Protein AF-T0Y8N9-F1 (afdb_monomer)

Foldseek 3Di:
DAAAFRWPDAADDPVLVVQLVVLVVQLVVLVVVLVVQVVCCVVPVPVHDPVVSVVSVVSNVVSVVSNVVSVVVNVVRTDTDNHDFDFPDAPDDPPDDPDDPPDPDDGTDTDHPPDDDDDDDDPPVCPVVDDPPPDDDDDDD

Solvent-accessible surface area (backbone atoms only — not comparable to full-atom values): 8700 Å² total; per-residue (Å²): 126,43,46,64,67,37,79,76,48,73,58,90,52,71,67,59,55,52,50,36,56,52,31,47,53,50,28,51,53,32,47,53,51,32,51,50,44,53,49,41,40,70,78,39,57,91,80,43,57,70,65,58,42,50,53,34,45,51,54,25,52,51,29,47,52,52,33,51,50,38,52,53,55,56,50,70,33,48,40,54,36,93,50,53,27,41,77,79,44,72,70,66,60,93,90,62,88,78,76,63,90,90,56,90,70,70,59,66,40,74,46,63,79,91,66,87,83,87,85,80,90,73,59,78,94,55,45,90,79,59,58,96,82,65,87,81,87,85,84,89,131

Organism: NCBI:txid410659

Sequence (141 aa):
MSGKTTILAQIDIPELRTHFMRALANYQYRLTLLNRFRETLKESPDLISKEEVDQAQNLYLSALANLREDVTQLQFSVIRAPFSGIITRRYLDPGALVGQKGTNAPLFRLEDISKVRVRIDIPQASVDDVTIGTPARIIIK

Radius of gyration: 28.03 Å; Cα contacts (8 Å, |Δi|>4): 119; chains: 1; bounding box: 55×39×86 Å

pLDDT: mean 89.19, std 9.49, range [52.0, 98.44]

Mean predicted aligned error: 8.71 Å

Secondary structure (DSSP, 8-state):
-BPTT-EEEE---HHHHHHHHHHHHHHHHHHHHHHHHHHHHHH-TTSS-HHHHHHHHHHHHHHHHHHHHHHHHHHHTEEE-SSSBEEEEE---TT-----TT-----EEEE--SS-----PPPGGGSTT--TT--------

Nearest PDB structures (foldseek):
  4dk1-assembly1_B  TM=8.869E-01  e=1.645E-04  Aggregatibacter actinomycetemcomitans
  4l8j-assembly1_A-2  TM=7.610E-01  e=6.649E-05  Bacteroides eggerthii DSM 20697
  4dk1-assembly2_D  TM=8.878E-01  e=2.131E-04  Aggregatibacter actinomycetemcomitans
  5xu0-assembly1_B-2  TM=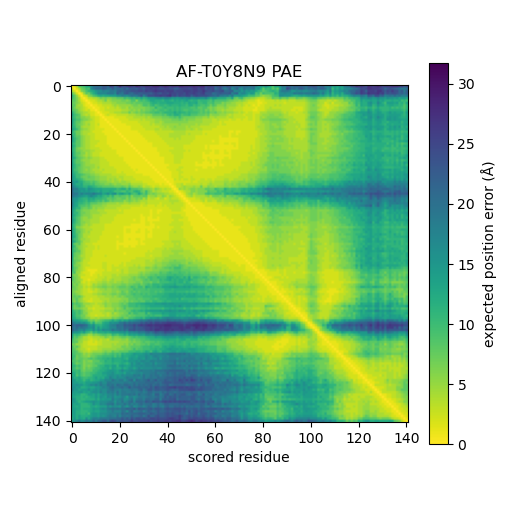6.987E-01  e=2.189E-03  Streptococcus pneumoniae
  7aal-assembly1_B  TM=7.702E-01  e=3.278E+00  Homo sapiens

Structure (mmCIF, N/CA/C/O backbone):
data_AF-T0Y8N9-F1
#
_entry.id   AF-T0Y8N9-F1
#
loop_
_atom_site.group_PDB
_atom_site.id
_atom_site.type_symbol
_atom_site.label_atom_id
_atom_site.label_alt_id
_atom_site.label_comp_id
_atom_site.label_asym_id
_atom_site.label_entity_id
_atom_site.label_seq_id
_atom_site.pdbx_PDB_ins_code
_atom_site.Cartn_x
_atom_site.Cartn_y
_atom_site.Cartn_z
_atom_site.occupancy
_atom_site.B_iso_or_equiv
_atom_site.auth_seq_id
_atom_site.auth_comp_id
_atom_site.auth_asym_id
_atom_site.auth_atom_id
_atom_site.pdbx_PDB_model_num
ATOM 1 N N . MET A 1 1 ? 21.334 -8.967 -9.853 1.00 52.00 1 MET A N 1
ATOM 2 C CA . MET A 1 1 ? 20.030 -9.440 -10.367 1.00 52.00 1 MET A CA 1
ATOM 3 C C . MET A 1 1 ? 18.963 -9.004 -9.384 1.00 52.00 1 MET A C 1
ATOM 5 O O . MET A 1 1 ? 19.114 -9.296 -8.206 1.00 52.00 1 MET A O 1
ATOM 9 N N . SER A 1 2 ? 17.957 -8.253 -9.829 1.00 59.56 2 SER A N 1
ATOM 10 C CA . SER A 1 2 ? 16.823 -7.879 -8.979 1.00 59.56 2 SER A CA 1
ATOM 11 C C . SER A 1 2 ? 15.751 -8.952 -9.141 1.00 59.56 2 SER A C 1
ATOM 13 O O . SER A 1 2 ? 15.336 -9.223 -10.268 1.00 59.56 2 SER A O 1
ATOM 15 N N . GLY A 1 3 ? 15.372 -9.629 -8.059 1.00 58.84 3 GLY A N 1
ATOM 16 C CA . GLY A 1 3 ? 14.318 -10.640 -8.088 1.00 58.84 3 GLY A CA 1
ATOM 17 C C . GLY A 1 3 ? 12.936 -9.990 -8.028 1.00 58.84 3 GLY A C 1
ATOM 18 O O . GLY A 1 3 ? 12.783 -8.864 -7.552 1.00 58.84 3 GLY A O 1
ATOM 19 N N . LYS A 1 4 ? 11.902 -10.698 -8.490 1.00 56.31 4 LYS A N 1
ATOM 20 C CA . LYS A 1 4 ? 10.501 -10.305 -8.282 1.00 56.31 4 LYS A CA 1
ATOM 21 C C . LYS A 1 4 ? 10.301 -9.968 -6.791 1.00 56.31 4 LYS A C 1
ATOM 23 O O . LYS A 1 4 ? 10.615 -10.799 -5.941 1.00 56.31 4 LYS A O 1
ATOM 28 N N . THR A 1 5 ? 9.833 -8.750 -6.488 1.00 68.38 5 THR A N 1
ATOM 29 C CA . THR A 1 5 ? 9.602 -8.212 -5.120 1.00 68.38 5 THR A CA 1
ATOM 30 C C . THR A 1 5 ? 10.809 -7.558 -4.411 1.00 68.38 5 THR A C 1
ATOM 32 O O . THR A 1 5 ? 10.641 -7.027 -3.306 1.00 68.38 5 THR A O 1
ATOM 35 N N . THR A 1 6 ? 12.002 -7.495 -5.018 1.00 85.25 6 THR A N 1
ATOM 36 C CA . THR A 1 6 ? 13.149 -6.769 -4.432 1.00 85.25 6 THR A CA 1
ATOM 37 C C . THR A 1 6 ? 12.851 -5.267 -4.299 1.00 85.25 6 THR A C 1
ATOM 39 O O . THR A 1 6 ? 12.297 -4.647 -5.210 1.00 85.25 6 THR A O 1
ATOM 42 N N . ILE A 1 7 ? 13.208 -4.683 -3.149 1.00 87.50 7 ILE A N 1
ATOM 43 C CA . ILE A 1 7 ? 13.088 -3.241 -2.890 1.00 87.50 7 ILE A CA 1
ATOM 44 C C . ILE A 1 7 ? 14.168 -2.512 -3.695 1.00 87.50 7 ILE A C 1
ATOM 46 O O . ILE A 1 7 ? 15.349 -2.830 -3.579 1.00 87.50 7 ILE A O 1
ATOM 50 N N . LEU A 1 8 ? 13.748 -1.554 -4.517 1.00 88.62 8 LEU A N 1
ATOM 51 C CA . LEU A 1 8 ? 14.618 -0.729 -5.358 1.00 88.62 8 LEU A CA 1
ATOM 52 C C . LEU A 1 8 ? 14.944 0.608 -4.693 1.00 88.62 8 LEU A C 1
ATOM 54 O O . LEU A 1 8 ? 16.071 1.087 -4.788 1.00 88.62 8 LEU A O 1
ATOM 58 N N . ALA A 1 9 ? 13.954 1.206 -4.033 1.00 89.25 9 ALA A N 1
ATOM 59 C CA . ALA A 1 9 ? 14.099 2.455 -3.302 1.00 89.25 9 ALA A CA 1
ATOM 60 C C . ALA A 1 9 ? 13.040 2.567 -2.207 1.00 89.25 9 ALA A C 1
ATOM 62 O O . ALA A 1 9 ? 11.977 1.948 -2.280 1.00 89.25 9 ALA A O 1
ATOM 63 N N . GLN A 1 10 ? 13.332 3.410 -1.225 1.00 90.56 10 GLN A N 1
ATOM 64 C CA . GLN A 1 10 ? 12.387 3.851 -0.214 1.00 90.56 10 GLN A CA 1
ATOM 65 C C . GLN A 1 10 ? 12.389 5.378 -0.207 1.00 90.56 10 GLN A C 1
ATOM 67 O O . GLN A 1 10 ? 13.447 5.996 -0.116 1.00 90.56 10 GLN A O 1
ATOM 72 N N . ILE A 1 11 ? 11.207 5.966 -0.340 1.00 88.94 11 ILE A N 1
ATOM 73 C CA . ILE A 1 11 ? 10.989 7.406 -0.273 1.00 88.94 11 ILE A CA 1
ATOM 74 C C . ILE A 1 11 ? 10.661 7.729 1.181 1.00 88.94 11 ILE A C 1
ATOM 76 O O . ILE A 1 11 ? 9.731 7.157 1.747 1.00 88.94 11 ILE A O 1
ATOM 80 N N . ASP A 1 12 ? 11.428 8.617 1.805 1.00 89.00 12 ASP A N 1
ATOM 81 C CA . ASP A 1 12 ? 11.065 9.105 3.132 1.00 89.00 12 ASP A CA 1
ATOM 82 C C . ASP A 1 12 ? 10.037 10.229 2.987 1.00 89.00 12 ASP A C 1
ATOM 84 O O . ASP A 1 12 ? 10.284 11.227 2.312 1.00 89.00 12 ASP A O 1
ATOM 88 N N . ILE A 1 13 ? 8.863 10.026 3.585 1.00 89.62 13 ILE A N 1
ATOM 89 C CA . ILE A 1 13 ? 7.743 10.972 3.574 1.00 89.62 13 ILE A CA 1
ATOM 90 C C . ILE A 1 13 ? 7.358 11.212 5.043 1.00 89.62 13 ILE A C 1
ATOM 92 O O . ILE A 1 13 ? 6.546 10.459 5.600 1.00 89.62 13 ILE A O 1
ATOM 96 N N . PRO A 1 14 ? 7.980 12.198 5.718 1.00 89.50 14 PRO A N 1
ATOM 97 C CA . PRO A 1 14 ? 7.793 12.437 7.151 1.00 89.50 14 PRO A CA 1
ATOM 98 C C . PRO A 1 14 ? 6.334 12.688 7.545 1.00 89.50 14 PRO A C 1
ATOM 100 O O . PRO A 1 14 ? 5.877 12.245 8.605 1.00 89.50 14 PRO A O 1
ATOM 103 N N . GLU A 1 15 ? 5.580 13.357 6.676 1.00 89.38 15 GLU A N 1
ATOM 104 C CA . GLU A 1 15 ? 4.161 13.638 6.869 1.00 89.38 15 GLU A CA 1
ATOM 105 C C . GLU A 1 15 ? 3.391 12.324 6.978 1.00 89.38 15 GLU A C 1
ATOM 107 O O . GLU A 1 15 ? 2.661 12.102 7.942 1.00 89.38 15 GLU A O 1
ATOM 112 N N . LEU A 1 16 ? 3.627 11.399 6.050 1.00 91.06 16 LEU A N 1
ATOM 113 C CA . LEU A 1 16 ? 2.918 10.128 5.987 1.00 91.06 16 LEU A CA 1
ATOM 114 C C . LEU A 1 16 ? 3.204 9.235 7.202 1.00 91.06 16 LEU A C 1
ATOM 116 O O . LEU A 1 16 ? 2.298 8.603 7.746 1.00 91.06 16 LEU A O 1
ATOM 120 N N . ARG A 1 17 ? 4.447 9.254 7.700 1.00 91.31 17 ARG A N 1
ATOM 121 C CA . ARG A 1 17 ? 4.804 8.614 8.976 1.00 91.31 17 ARG A CA 1
ATOM 122 C C . ARG A 1 17 ? 4.015 9.215 10.141 1.00 91.31 17 ARG A C 1
ATOM 124 O O . ARG A 1 17 ? 3.531 8.484 11.001 1.00 91.31 17 ARG A O 1
ATOM 131 N N . THR A 1 18 ? 3.875 10.538 10.167 1.00 94.31 18 THR A N 1
ATOM 132 C CA . THR A 1 18 ? 3.126 11.252 11.211 1.00 94.31 18 THR A CA 1
ATOM 133 C C . THR A 1 18 ? 1.634 10.913 11.166 1.00 94.31 18 THR A C 1
ATOM 135 O O . THR A 1 18 ? 1.025 10.686 12.213 1.00 94.31 18 THR A O 1
ATOM 138 N N . HIS A 1 19 ? 1.052 10.829 9.967 1.00 93.62 19 HIS A N 1
ATOM 139 C CA . HIS A 1 19 ? -0.329 10.388 9.760 1.00 93.62 19 HIS A CA 1
ATOM 140 C C . HIS A 1 19 ? -0.549 8.968 10.293 1.00 93.62 19 HIS A C 1
ATOM 142 O O . HIS A 1 19 ? -1.385 8.783 11.180 1.00 93.62 19 HIS A O 1
ATOM 148 N N . PHE A 1 20 ? 0.307 8.022 9.895 1.00 95.75 20 PHE A N 1
ATOM 149 C CA . PHE A 1 20 ? 0.263 6.645 10.384 1.00 95.75 20 PHE A CA 1
ATOM 150 C C . PHE A 1 20 ? 0.333 6.550 11.914 1.00 95.75 20 PHE A C 1
ATOM 152 O O . PHE A 1 20 ? -0.476 5.854 12.526 1.00 95.75 20 PHE A O 1
ATOM 159 N N . MET A 1 21 ? 1.262 7.268 12.557 1.00 95.81 21 MET A N 1
ATOM 160 C CA . MET A 1 21 ? 1.387 7.246 14.021 1.00 95.81 21 MET A CA 1
ATOM 161 C C . MET A 1 21 ? 0.121 7.765 14.716 1.00 95.81 21 MET A C 1
ATOM 163 O O . MET A 1 21 ? -0.307 7.205 15.727 1.00 95.81 21 MET A O 1
ATOM 167 N N . ARG A 1 22 ? -0.519 8.800 14.157 1.00 96.56 22 ARG A N 1
ATOM 168 C CA . ARG A 1 22 ? -1.790 9.335 14.665 1.00 96.56 22 ARG A CA 1
ATOM 169 C C . ARG A 1 22 ? -2.933 8.331 14.492 1.00 96.56 22 ARG A C 1
ATOM 171 O O . ARG A 1 22 ? -3.698 8.115 15.433 1.00 96.56 22 ARG A O 1
ATOM 178 N N . ALA A 1 23 ? -3.048 7.711 13.318 1.00 97.31 23 ALA A N 1
ATOM 179 C CA . ALA A 1 23 ? -4.071 6.705 13.046 1.00 97.31 23 ALA A CA 1
ATOM 180 C C . ALA A 1 23 ? -3.900 5.464 13.932 1.00 97.31 23 ALA A C 1
ATOM 182 O O . ALA A 1 23 ? -4.888 4.953 14.463 1.00 97.31 23 ALA A O 1
ATOM 183 N N . LEU A 1 24 ? -2.658 5.029 14.165 1.00 97.81 24 LEU A N 1
ATOM 184 C CA . LEU A 1 24 ? -2.335 3.908 15.045 1.00 97.81 24 LEU A CA 1
ATOM 185 C C . LEU A 1 24 ? -2.774 4.178 16.488 1.00 97.81 24 LEU A C 1
ATOM 187 O O . LEU A 1 24 ? -3.439 3.335 17.089 1.00 97.81 24 LEU A O 1
ATOM 191 N N . ALA A 1 25 ? -2.457 5.358 17.025 1.00 98.19 25 ALA A N 1
ATOM 192 C CA . ALA A 1 25 ? -2.870 5.745 18.372 1.00 98.19 25 ALA A CA 1
ATOM 193 C C . ALA A 1 25 ? -4.403 5.786 18.510 1.00 98.19 25 ALA A C 1
ATOM 195 O O . ALA A 1 25 ? -4.959 5.264 19.478 1.00 98.19 25 ALA A O 1
ATOM 196 N N . ASN A 1 26 ? -5.106 6.343 17.515 1.00 98.00 26 ASN A N 1
ATOM 197 C CA . ASN A 1 26 ? -6.570 6.360 17.504 1.00 98.00 26 ASN A CA 1
ATOM 198 C C . ASN A 1 26 ? -7.158 4.939 17.430 1.00 98.00 26 ASN A C 1
ATOM 200 O O . ASN A 1 26 ? -8.059 4.609 18.197 1.00 98.00 26 ASN A O 1
ATOM 204 N N . TYR A 1 27 ? -6.625 4.074 16.564 1.00 98.38 27 TYR A N 1
ATOM 205 C CA . TYR A 1 27 ? -7.027 2.667 16.477 1.00 98.38 27 TYR A CA 1
ATOM 206 C C . TYR A 1 27 ? -6.872 1.942 17.820 1.00 98.38 27 TYR A C 1
ATOM 208 O O . TYR A 1 27 ? -7.813 1.292 18.278 1.00 98.38 27 TYR A O 1
ATOM 216 N N . GLN A 1 28 ? -5.717 2.092 18.474 1.00 98.06 28 GLN A N 1
ATOM 217 C CA . GLN A 1 28 ? -5.447 1.481 19.777 1.00 98.06 28 GLN A CA 1
ATOM 218 C C . GLN A 1 28 ? -6.428 1.968 20.844 1.00 98.06 28 GLN A C 1
ATOM 220 O O . GLN A 1 28 ? -6.983 1.157 21.583 1.00 98.06 28 GLN A O 1
ATOM 225 N N . TYR A 1 29 ? -6.699 3.274 20.888 1.00 98.06 29 TYR A N 1
ATOM 226 C CA . TYR A 1 29 ? -7.681 3.841 21.807 1.00 98.06 29 TYR A CA 1
ATOM 227 C C . TYR A 1 29 ? -9.081 3.242 21.598 1.00 98.06 29 TYR A C 1
ATOM 229 O O . TYR A 1 29 ? -9.709 2.789 22.558 1.00 98.06 29 TYR A O 1
ATOM 237 N N . ARG A 1 30 ? -9.561 3.174 20.346 1.00 98.19 30 ARG A N 1
ATOM 238 C CA . ARG A 1 30 ? -10.884 2.605 20.029 1.00 98.19 30 ARG A CA 1
ATOM 239 C C . ARG A 1 30 ? -10.967 1.111 20.325 1.00 98.19 30 ARG A C 1
ATOM 241 O O . ARG A 1 30 ? -12.000 0.658 20.807 1.00 98.19 30 ARG A O 1
ATOM 248 N N . LEU A 1 31 ? -9.892 0.362 20.080 1.00 98.12 31 LEU A N 1
ATOM 249 C CA . LEU A 1 31 ? -9.816 -1.063 20.401 1.00 98.12 31 LEU A CA 1
ATOM 250 C C . LEU A 1 31 ? -9.928 -1.304 21.910 1.00 98.12 31 LEU A C 1
ATOM 252 O O . LEU A 1 31 ? -10.735 -2.126 22.338 1.00 98.12 31 LEU A O 1
ATOM 256 N N . THR A 1 32 ? -9.161 -0.570 22.717 1.00 98.06 32 THR A N 1
ATOM 257 C CA . THR A 1 32 ? -9.212 -0.691 24.181 1.00 98.06 32 THR A CA 1
ATOM 258 C C . THR A 1 32 ? -10.592 -0.327 24.722 1.00 98.06 32 THR A C 1
ATOM 260 O O . THR A 1 32 ? -11.120 -1.038 25.575 1.00 98.06 32 THR A O 1
ATOM 263 N N . LEU A 1 33 ? -11.209 0.741 24.203 1.00 97.00 33 LEU A N 1
ATOM 264 C CA . LEU A 1 33 ? -12.553 1.152 24.611 1.00 97.00 33 LEU A CA 1
ATOM 265 C C . LEU A 1 33 ? -13.608 0.087 24.277 1.00 97.00 33 LEU A C 1
ATOM 267 O O . LEU A 1 33 ? -14.411 -0.269 25.134 1.00 97.00 33 LEU A O 1
ATOM 271 N N . LEU A 1 34 ? -13.570 -0.458 23.058 1.00 97.69 34 LEU A N 1
ATOM 272 C CA . LEU A 1 34 ? -14.454 -1.541 22.631 1.00 97.69 34 LEU A CA 1
ATOM 273 C C . LEU A 1 34 ? -14.292 -2.789 23.510 1.00 97.69 34 LEU A C 1
ATOM 275 O O . LEU A 1 34 ? -15.288 -3.390 23.908 1.00 97.69 34 LEU A O 1
ATOM 279 N N . ASN A 1 35 ? -13.052 -3.181 23.812 1.00 96.94 35 ASN A N 1
ATOM 280 C CA . ASN A 1 35 ? -12.781 -4.331 24.673 1.00 96.94 35 ASN A CA 1
ATOM 281 C C . ASN A 1 35 ? -13.360 -4.112 26.071 1.00 96.94 35 ASN A C 1
ATOM 283 O O . ASN A 1 35 ? -14.106 -4.963 26.548 1.00 96.94 35 ASN A O 1
ATOM 287 N N . ARG A 1 36 ? -13.129 -2.931 26.656 1.00 96.06 36 ARG A N 1
ATOM 288 C CA . ARG A 1 36 ? -13.694 -2.559 27.956 1.00 96.06 36 ARG A CA 1
ATOM 289 C C . ARG A 1 36 ? -15.222 -2.632 27.954 1.00 96.06 36 ARG A C 1
ATOM 291 O O . ARG A 1 36 ? -15.800 -3.218 28.857 1.00 96.06 36 ARG A O 1
ATOM 298 N N . PHE A 1 37 ? -15.883 -2.084 26.936 1.00 95.75 37 PHE A N 1
ATOM 299 C CA . PHE A 1 37 ? -17.346 -2.124 26.830 1.00 95.75 37 PHE A CA 1
ATOM 300 C C . PHE A 1 37 ? -17.887 -3.550 26.679 1.00 95.75 37 PHE A C 1
ATOM 302 O O . PHE A 1 37 ? -18.883 -3.907 27.304 1.00 95.75 37 PHE A O 1
ATOM 309 N N . ARG A 1 38 ? -17.206 -4.398 25.900 1.00 95.00 38 ARG A N 1
ATOM 310 C CA . ARG A 1 38 ? -17.557 -5.819 25.761 1.00 95.00 38 ARG A CA 1
ATOM 311 C C . ARG A 1 38 ? -17.361 -6.606 27.054 1.00 95.00 38 ARG A C 1
ATOM 313 O O . ARG A 1 38 ? -18.133 -7.525 27.308 1.00 95.00 38 ARG A O 1
ATOM 320 N N . GLU A 1 39 ? -16.332 -6.290 27.831 1.00 94.44 39 GLU A N 1
ATOM 321 C CA . GLU A 1 39 ? -16.091 -6.881 29.151 1.00 94.44 39 GLU A CA 1
ATOM 322 C C . GLU A 1 39 ? -17.176 -6.445 30.139 1.00 94.44 39 GLU A C 1
ATOM 324 O O . GLU A 1 39 ? -17.838 -7.299 30.723 1.00 94.44 39 GLU A O 1
ATOM 329 N N . THR A 1 40 ? -17.466 -5.142 30.224 1.00 93.69 40 THR A N 1
ATOM 330 C CA . THR A 1 40 ? -18.533 -4.613 31.089 1.00 93.69 40 THR A CA 1
ATOM 331 C C . THR A 1 40 ? -19.902 -5.194 30.736 1.00 93.69 40 THR A C 1
ATOM 333 O O . THR A 1 40 ? -20.635 -5.574 31.639 1.00 93.69 40 THR A O 1
ATOM 336 N N . LEU A 1 41 ? -20.234 -5.364 29.450 1.00 92.94 41 LEU A N 1
ATOM 337 C CA . LEU A 1 41 ? -21.506 -5.978 29.043 1.00 92.94 41 LEU A CA 1
ATOM 338 C C . LEU A 1 41 ? -21.627 -7.441 29.509 1.00 92.94 41 LEU A C 1
ATOM 340 O O . LEU A 1 41 ? -22.730 -7.909 29.779 1.00 92.94 41 LEU A O 1
ATOM 344 N N . LYS A 1 42 ? -20.509 -8.176 29.586 1.00 92.19 42 LYS A N 1
ATOM 345 C CA . LYS A 1 42 ? -20.490 -9.571 30.055 1.00 92.19 42 LYS A CA 1
ATOM 346 C C . LYS A 1 42 ? -20.585 -9.669 31.574 1.00 92.19 42 LYS A C 1
ATOM 348 O O . LYS A 1 42 ? -21.275 -10.552 32.071 1.00 92.19 42 LYS A O 1
ATOM 353 N N . GLU A 1 43 ? -19.868 -8.807 32.289 1.00 93.81 43 GLU A N 1
ATOM 354 C CA . GLU A 1 43 ? -19.788 -8.835 33.753 1.00 93.81 43 GLU A CA 1
ATOM 355 C C . GLU A 1 43 ? -20.980 -8.151 34.426 1.00 93.81 43 GLU A C 1
ATOM 357 O O . GLU A 1 43 ? -21.409 -8.553 35.504 1.00 93.81 43 GLU A O 1
ATOM 362 N N . SER A 1 44 ? -21.514 -7.091 33.822 1.00 90.19 44 SER A N 1
ATOM 363 C CA . SER A 1 44 ? -22.576 -6.262 34.394 1.00 90.19 44 SER A CA 1
ATOM 364 C C . SER A 1 44 ? -23.475 -5.695 33.288 1.00 90.19 44 SER A C 1
ATOM 366 O O . SER A 1 44 ? -23.339 -4.527 32.913 1.00 90.19 44 SER A O 1
ATOM 368 N N . PRO A 1 45 ? -24.420 -6.507 32.772 1.00 84.00 45 PRO A N 1
ATOM 369 C CA . PRO A 1 45 ? -25.300 -6.124 31.666 1.00 84.00 45 PRO A CA 1
ATOM 370 C C . PRO A 1 45 ? -26.158 -4.879 31.935 1.00 84.00 45 PRO A C 1
ATOM 372 O O . PRO A 1 45 ? -26.575 -4.218 30.990 1.00 84.00 45 PRO A O 1
ATOM 375 N N . ASP A 1 46 ? -26.404 -4.544 33.204 1.00 88.00 46 ASP A N 1
ATOM 376 C CA . ASP A 1 46 ? -27.210 -3.382 33.599 1.00 88.00 46 ASP A CA 1
ATOM 377 C C . ASP A 1 46 ? -26.448 -2.047 33.490 1.00 88.00 46 ASP A C 1
ATOM 379 O O . ASP A 1 46 ? -27.061 -0.982 33.522 1.00 88.00 46 ASP A O 1
ATOM 383 N N . LEU A 1 47 ? -25.113 -2.081 33.373 1.00 87.12 47 LEU A N 1
ATOM 384 C CA . LEU A 1 47 ? -24.260 -0.884 33.361 1.00 87.12 47 LEU A CA 1
ATOM 385 C C . LEU A 1 47 ? -23.964 -0.348 31.959 1.00 87.12 47 LEU A C 1
ATOM 387 O O . LEU A 1 47 ? -23.453 0.765 31.836 1.00 87.12 47 LEU A O 1
ATOM 391 N N . ILE A 1 48 ? -24.223 -1.137 30.915 1.00 89.44 48 ILE A N 1
ATOM 392 C CA . ILE A 1 48 ? -23.934 -0.749 29.537 1.00 89.44 48 ILE A CA 1
ATOM 393 C C . ILE A 1 48 ? -24.932 -1.379 28.572 1.00 89.44 48 ILE A C 1
ATOM 395 O O . ILE A 1 48 ? -25.259 -2.563 28.647 1.00 89.44 48 ILE A O 1
ATOM 399 N N . SER A 1 49 ? -25.407 -0.579 27.629 1.00 93.12 49 SER A N 1
ATOM 400 C CA . SER A 1 49 ? -26.342 -1.029 26.606 1.00 93.12 49 SER A CA 1
ATOM 401 C C . SER A 1 49 ? -25.626 -1.732 25.447 1.00 93.12 49 SER A C 1
ATOM 403 O O . SER A 1 49 ? -24.463 -1.469 25.135 1.00 93.12 49 SER A O 1
ATOM 405 N N . LYS A 1 50 ? -26.348 -2.607 24.732 1.00 91.06 50 LYS A N 1
ATOM 406 C CA . LYS A 1 50 ? -25.848 -3.180 23.467 1.00 91.06 50 LYS A CA 1
ATOM 407 C C . LYS A 1 50 ? -25.557 -2.099 22.423 1.00 91.06 50 LYS A C 1
ATOM 409 O O . LYS A 1 50 ? -24.591 -2.226 21.681 1.00 91.06 50 LYS A O 1
ATOM 414 N N . GLU A 1 51 ? -26.350 -1.029 22.407 1.00 93.12 51 GLU A N 1
ATOM 415 C CA . GLU A 1 51 ? -26.171 0.087 21.480 1.00 93.12 51 GLU A CA 1
ATOM 416 C C . GLU A 1 51 ? -24.820 0.786 21.678 1.00 93.12 51 GLU A C 1
ATOM 418 O O . GLU A 1 51 ? -24.120 1.045 20.703 1.00 93.12 51 GLU A O 1
ATOM 423 N N . GLU A 1 52 ? -24.394 1.028 22.920 1.00 93.69 52 GLU A N 1
ATOM 424 C CA . GLU A 1 52 ? -23.079 1.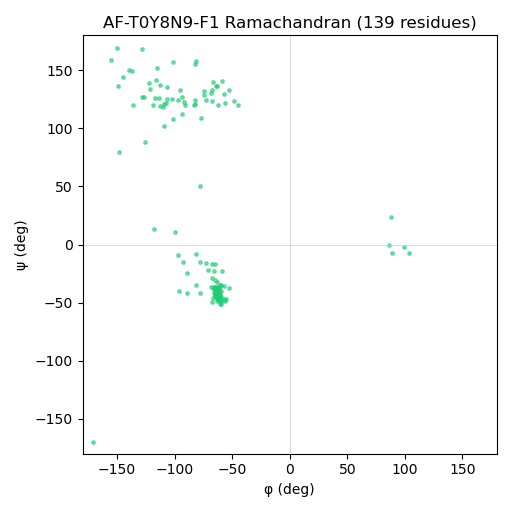623 23.204 1.00 93.69 52 GLU A CA 1
ATOM 425 C C . GLU A 1 52 ? -21.923 0.727 22.738 1.00 93.69 52 GLU A C 1
ATOM 427 O O . GLU A 1 52 ? -20.923 1.219 22.203 1.00 93.69 52 GLU A O 1
ATOM 432 N N . VAL A 1 53 ? -22.063 -0.597 22.885 1.00 95.69 53 VAL A N 1
ATOM 433 C CA . VAL A 1 53 ? -21.087 -1.567 22.362 1.00 95.69 53 VAL A CA 1
ATOM 434 C C . VAL A 1 53 ? -21.045 -1.525 20.834 1.00 95.69 53 VAL A C 1
ATOM 436 O O . VAL A 1 53 ? -19.955 -1.493 20.258 1.00 95.69 53 VAL A O 1
ATOM 439 N N . ASP A 1 54 ? -22.202 -1.478 20.174 1.00 96.44 54 ASP A N 1
ATOM 440 C CA . ASP A 1 54 ? -22.302 -1.405 18.713 1.00 96.44 54 ASP A CA 1
ATOM 441 C C . ASP A 1 54 ? -21.746 -0.076 18.171 1.00 96.44 54 ASP A C 1
ATOM 443 O O . ASP A 1 54 ? -21.021 -0.051 17.171 1.00 96.44 54 ASP A O 1
ATOM 447 N N . GLN A 1 55 ? -21.985 1.041 18.860 1.00 97.12 55 GLN A N 1
ATOM 448 C CA . GLN A 1 55 ? -21.381 2.334 18.531 1.00 97.12 55 GLN A CA 1
ATOM 449 C C . GLN A 1 55 ? -19.852 2.292 18.675 1.00 97.12 55 GLN A C 1
ATOM 451 O O . GLN A 1 55 ? -19.131 2.710 17.762 1.00 97.12 55 GLN A O 1
ATOM 456 N N . ALA A 1 56 ? -19.333 1.736 19.774 1.00 96.94 56 ALA A N 1
ATOM 457 C CA . ALA A 1 56 ? -17.893 1.558 19.958 1.00 96.94 56 ALA A CA 1
ATOM 458 C C . ALA A 1 56 ? -17.286 0.634 18.890 1.00 96.94 56 ALA A C 1
ATOM 460 O O . ALA A 1 56 ? -16.188 0.902 18.395 1.00 96.94 56 ALA A O 1
ATOM 461 N N . GLN A 1 57 ? -18.016 -0.407 18.481 1.00 97.81 57 GLN A N 1
ATOM 462 C CA . GLN A 1 57 ? -17.623 -1.305 17.399 1.00 97.81 57 GLN A CA 1
ATOM 463 C C . GLN A 1 57 ? -17.496 -0.554 16.070 1.00 97.81 57 GLN A C 1
ATOM 465 O O . GLN A 1 57 ? -16.494 -0.714 15.371 1.00 97.81 57 GLN A O 1
ATOM 470 N N . ASN A 1 58 ? -18.472 0.287 15.730 1.00 98.25 58 ASN A N 1
ATOM 471 C CA . ASN A 1 58 ? -18.450 1.082 14.502 1.00 98.25 58 ASN A CA 1
ATOM 472 C C . ASN A 1 58 ? -17.281 2.076 14.485 1.00 98.25 58 ASN A C 1
ATOM 474 O O . ASN A 1 58 ? -16.565 2.186 13.487 1.00 98.25 58 ASN A O 1
ATOM 478 N N . LEU A 1 59 ? -17.024 2.748 15.611 1.00 98.12 59 LEU A N 1
AT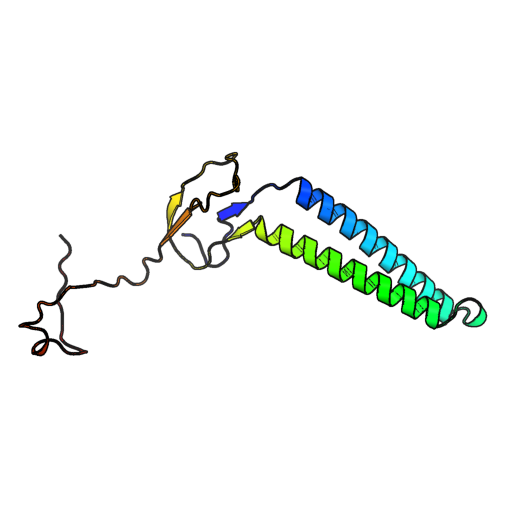OM 479 C CA . LEU A 1 59 ? -15.886 3.660 15.754 1.00 98.12 59 LEU A CA 1
ATOM 480 C C . LEU A 1 59 ? -14.542 2.928 15.639 1.00 98.12 59 LEU A C 1
ATOM 482 O O . LEU A 1 59 ? -13.611 3.442 15.016 1.00 98.12 59 LEU A O 1
ATOM 486 N N . TYR A 1 60 ? -14.439 1.720 16.198 1.00 98.44 60 TYR A N 1
ATOM 487 C CA . TYR A 1 60 ? -13.274 0.853 16.025 1.00 98.44 60 TYR A CA 1
ATOM 488 C C . TYR A 1 60 ? -13.061 0.466 14.556 1.00 98.44 60 TYR A C 1
ATOM 490 O O . TYR A 1 60 ? -11.948 0.601 14.047 1.00 98.44 60 TYR A O 1
ATOM 498 N N . LEU A 1 61 ? -14.113 0.028 13.856 1.00 98.38 61 LEU A N 1
ATOM 499 C CA . LEU A 1 61 ? -14.025 -0.363 12.446 1.00 98.38 61 LEU A CA 1
ATOM 500 C C . LEU A 1 61 ? -13.610 0.811 11.552 1.00 98.38 61 LEU A C 1
ATOM 502 O O . LEU A 1 61 ? -12.763 0.637 10.677 1.00 98.38 61 LEU A O 1
ATOM 506 N N . SER A 1 62 ? -14.141 2.008 11.809 1.00 98.44 62 SER A N 1
ATOM 507 C CA . SER A 1 62 ? -13.722 3.230 11.118 1.00 98.44 62 SER A CA 1
ATOM 508 C C . SER A 1 62 ? -12.244 3.551 11.375 1.00 98.44 62 SER A C 1
ATOM 510 O O . SER A 1 62 ? -11.488 3.776 10.431 1.00 98.44 62 SER A O 1
ATOM 512 N N . ALA A 1 63 ? -11.788 3.490 1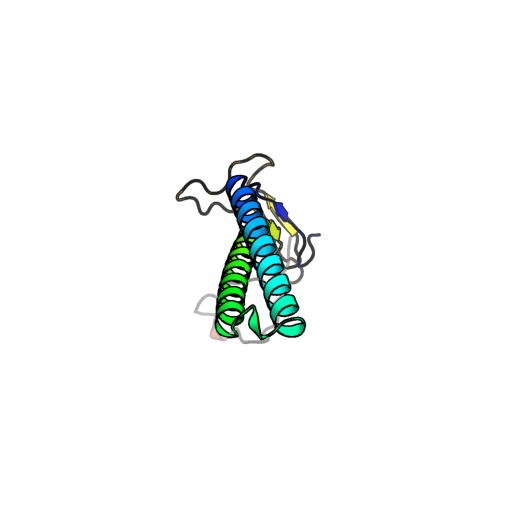2.631 1.00 98.19 63 ALA A N 1
ATOM 513 C CA . ALA A 1 63 ? -10.382 3.729 12.960 1.00 98.19 63 ALA A CA 1
ATOM 514 C C . ALA A 1 63 ? -9.440 2.686 12.330 1.00 98.19 63 ALA A C 1
ATOM 516 O O . ALA A 1 63 ? -8.350 3.033 11.878 1.00 98.19 63 ALA A O 1
ATOM 517 N N . LEU A 1 64 ? -9.866 1.421 12.257 1.00 98.25 64 LEU A N 1
ATOM 518 C CA . LEU A 1 64 ? -9.135 0.356 11.571 1.00 98.25 64 LEU A CA 1
ATOM 519 C C . LEU A 1 64 ? -9.040 0.607 10.061 1.00 98.25 64 LEU A C 1
ATOM 521 O O . LEU A 1 64 ? -7.981 0.378 9.477 1.00 98.25 64 LEU A O 1
ATOM 525 N N . ALA A 1 65 ? -10.123 1.061 9.426 1.00 98.25 65 ALA A N 1
ATOM 526 C CA . ALA A 1 65 ? -10.120 1.405 8.007 1.00 98.25 65 ALA A CA 1
ATOM 527 C C . ALA A 1 65 ? -9.123 2.536 7.713 1.00 98.25 65 ALA A C 1
ATOM 529 O O . ALA A 1 65 ? -8.279 2.377 6.834 1.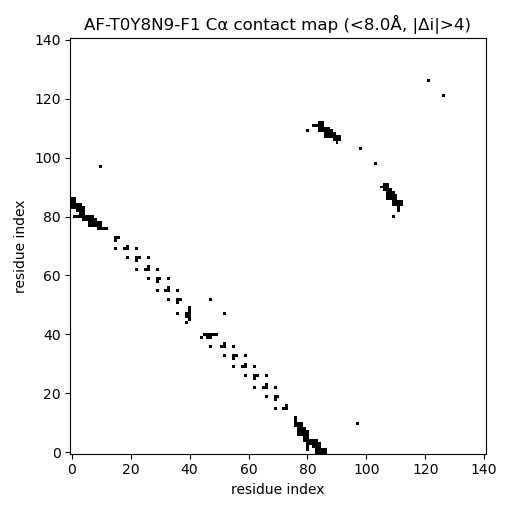00 98.25 65 ALA A O 1
ATOM 530 N N . ASN A 1 66 ? -9.136 3.599 8.521 1.00 96.69 66 ASN A N 1
ATOM 531 C CA . ASN A 1 66 ? -8.201 4.719 8.383 1.00 96.69 66 ASN A CA 1
ATOM 532 C C . ASN A 1 66 ? -6.741 4.271 8.576 1.00 96.69 66 ASN A C 1
ATOM 534 O O . ASN A 1 66 ? -5.869 4.627 7.790 1.00 96.69 66 ASN A O 1
ATOM 538 N N . LEU A 1 67 ? -6.462 3.425 9.577 1.00 97.81 67 LEU A N 1
ATOM 539 C CA . LEU A 1 67 ? -5.119 2.869 9.770 1.00 97.81 67 LEU A CA 1
ATOM 540 C C . LEU A 1 67 ? -4.663 2.036 8.561 1.00 97.81 67 LEU A C 1
ATOM 542 O O . LEU A 1 67 ? -3.503 2.108 8.162 1.00 97.81 67 LEU A O 1
ATOM 546 N N . ARG A 1 68 ? -5.557 1.236 7.968 1.00 97.00 68 ARG A N 1
ATOM 547 C CA . ARG A 1 68 ? -5.244 0.438 6.769 1.00 97.00 68 ARG A CA 1
ATOM 548 C C . ARG A 1 68 ? -4.967 1.309 5.550 1.00 97.00 68 ARG A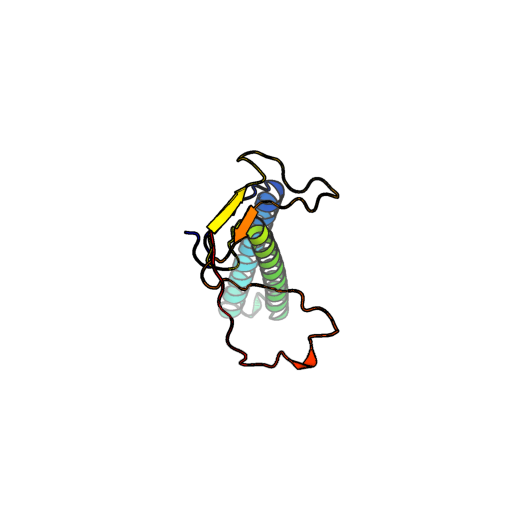 C 1
ATOM 550 O O . ARG A 1 68 ? -4.093 0.962 4.755 1.00 97.00 68 ARG A O 1
ATOM 557 N N . GLU A 1 69 ? -5.692 2.411 5.404 1.00 95.88 69 GLU A N 1
ATOM 558 C CA . GLU A 1 69 ? -5.433 3.393 4.357 1.00 95.88 69 GLU A CA 1
ATOM 559 C C . GLU A 1 69 ? -4.020 3.973 4.499 1.00 95.88 69 GLU A C 1
ATOM 561 O O . GLU A 1 69 ? -3.227 3.864 3.564 1.00 95.88 69 GLU A O 1
ATOM 566 N N . ASP A 1 70 ? -3.656 4.456 5.689 1.00 95.00 70 ASP A N 1
ATOM 567 C CA . ASP A 1 70 ? -2.323 5.013 5.955 1.00 95.00 70 ASP A CA 1
ATOM 568 C C . ASP A 1 70 ? -1.205 3.977 5.751 1.00 95.00 70 ASP A C 1
ATOM 570 O O . ASP A 1 70 ? -0.146 4.289 5.202 1.00 95.00 70 ASP A O 1
ATOM 574 N N . VAL A 1 71 ? -1.433 2.713 6.131 1.00 94.94 71 VAL A N 1
ATOM 575 C CA . VAL A 1 71 ? -0.497 1.609 5.843 1.00 94.94 71 VAL A CA 1
ATOM 576 C C . VAL A 1 71 ? -0.326 1.411 4.338 1.00 94.94 71 VAL A C 1
ATOM 578 O O . VAL A 1 71 ? 0.795 1.220 3.869 1.00 94.94 71 VAL A O 1
ATOM 581 N N . THR A 1 72 ? -1.414 1.464 3.572 1.00 94.12 72 THR A N 1
ATOM 582 C CA . THR A 1 72 ? -1.372 1.316 2.109 1.00 94.12 72 THR A CA 1
ATOM 583 C C . THR A 1 72 ? -0.613 2.474 1.471 1.00 94.12 72 THR A C 1
ATOM 585 O O . THR A 1 72 ? 0.250 2.263 0.621 1.00 94.12 72 THR A O 1
ATOM 588 N N . GLN A 1 73 ? -0.862 3.698 1.931 1.00 91.56 73 GLN A N 1
ATOM 589 C CA . GLN A 1 73 ? -0.115 4.865 1.482 1.00 91.56 73 GLN A CA 1
ATOM 590 C C . GLN A 1 73 ? 1.380 4.729 1.817 1.00 91.56 73 GLN A C 1
ATOM 592 O O . GLN A 1 73 ? 2.224 4.979 0.956 1.00 91.56 73 GLN A O 1
ATOM 597 N N . LEU A 1 74 ? 1.738 4.265 3.023 1.00 91.56 74 LEU A N 1
ATOM 598 C CA . LEU A 1 74 ? 3.137 4.011 3.395 1.00 91.56 74 LEU A CA 1
ATOM 599 C C . LEU A 1 74 ? 3.796 2.969 2.487 1.00 91.56 74 LEU A C 1
ATOM 601 O O . LEU 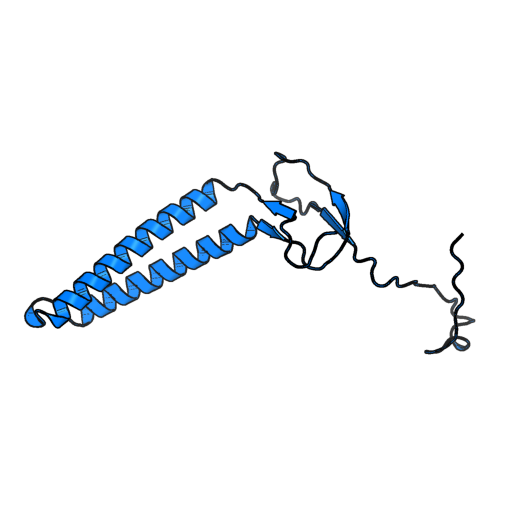A 1 74 ? 4.977 3.096 2.168 1.00 91.56 74 LEU A O 1
ATOM 605 N N . GLN A 1 75 ? 3.056 1.959 2.029 1.00 90.44 75 GLN A N 1
ATOM 606 C CA . GLN A 1 75 ? 3.579 0.973 1.082 1.00 90.44 75 GLN A CA 1
ATOM 607 C C . GLN A 1 75 ? 3.927 1.592 -0.274 1.00 90.44 75 GLN A C 1
ATOM 609 O O . GLN A 1 75 ? 4.892 1.146 -0.894 1.00 90.44 75 GLN A O 1
ATOM 614 N N . PHE A 1 76 ? 3.227 2.645 -0.709 1.00 88.44 76 PHE A N 1
ATOM 615 C CA . PHE A 1 76 ? 3.582 3.375 -1.931 1.00 88.44 76 PHE A CA 1
ATOM 616 C C . PHE A 1 76 ? 4.904 4.142 -1.821 1.00 88.44 76 PHE A C 1
ATOM 618 O O . PHE A 1 76 ? 5.505 4.461 -2.845 1.00 88.44 76 PHE A O 1
ATOM 625 N N . SER A 1 77 ? 5.411 4.376 -0.606 1.00 89.88 77 SER A N 1
ATOM 626 C CA . SER A 1 77 ? 6.756 4.933 -0.413 1.00 89.88 77 SER A CA 1
ATOM 627 C C . SER A 1 77 ? 7.870 3.919 -0.722 1.00 89.88 77 SER A C 1
ATOM 629 O O . SER A 1 77 ? 9.023 4.299 -0.924 1.00 89.88 77 SER A O 1
ATOM 631 N N . VAL A 1 78 ? 7.544 2.623 -0.806 1.00 90.88 78 VAL A N 1
ATOM 632 C CA . VAL A 1 78 ? 8.494 1.545 -1.102 1.00 90.88 78 VAL A CA 1
ATOM 633 C C . VAL A 1 78 ? 8.375 1.130 -2.566 1.00 90.88 78 VAL A C 1
ATOM 635 O O . VAL A 1 78 ? 7.445 0.434 -2.970 1.00 90.88 78 VAL A O 1
ATOM 638 N N . ILE A 1 79 ? 9.374 1.491 -3.367 1.00 89.88 79 ILE A N 1
ATOM 639 C CA . ILE A 1 79 ? 9.437 1.134 -4.784 1.00 89.88 79 ILE A CA 1
ATOM 640 C C . ILE A 1 79 ? 10.018 -0.273 -4.919 1.00 89.88 79 ILE A C 1
ATOM 642 O O . ILE A 1 79 ? 11.155 -0.530 -4.518 1.00 89.88 79 ILE A O 1
ATOM 646 N N . ARG A 1 80 ? 9.248 -1.194 -5.505 1.00 91.69 80 ARG A N 1
ATOM 647 C CA . ARG A 1 80 ? 9.637 -2.597 -5.717 1.00 91.69 80 ARG A CA 1
ATOM 648 C C . ARG A 1 80 ? 9.752 -2.929 -7.196 1.00 91.69 80 ARG A C 1
ATOM 650 O O . ARG A 1 80 ? 9.056 -2.351 -8.027 1.00 91.69 80 ARG A O 1
ATOM 657 N N . ALA A 1 81 ? 10.602 -3.900 -7.515 1.00 92.12 81 ALA A N 1
ATOM 658 C CA . ALA A 1 81 ? 10.700 -4.433 -8.866 1.00 92.12 81 ALA A CA 1
ATOM 659 C C . ALA A 1 81 ? 9.410 -5.199 -9.243 1.00 92.12 81 ALA A C 1
ATOM 661 O O . ALA A 1 81 ? 9.060 -6.157 -8.543 1.00 92.12 81 ALA A O 1
ATOM 662 N N . PRO A 1 82 ? 8.715 -4.829 -10.341 1.00 89.81 82 PRO A N 1
ATOM 663 C CA . PRO A 1 82 ? 7.488 -5.510 -10.772 1.00 89.81 82 PRO A CA 1
ATOM 664 C C . PRO A 1 82 ? 7.747 -6.917 -11.337 1.00 89.81 82 PRO A C 1
ATOM 666 O O . PRO A 1 82 ? 6.854 -7.765 -11.349 1.00 89.81 82 PRO A O 1
ATOM 669 N N . PHE A 1 83 ? 8.972 -7.185 -11.790 1.00 90.56 83 PHE A N 1
ATOM 670 C CA . PHE A 1 83 ? 9.422 -8.473 -12.312 1.00 90.56 83 PHE A CA 1
ATOM 671 C C . PHE A 1 83 ? 10.922 -8.660 -12.049 1.00 90.56 83 PHE A C 1
ATOM 673 O O . PHE A 1 83 ? 11.610 -7.725 -11.640 1.00 90.56 83 PHE A O 1
ATOM 680 N N . SER A 1 84 ? 11.425 -9.875 -12.268 1.00 88.69 84 SER A N 1
ATOM 681 C CA . SER A 1 84 ? 12.857 -10.163 -12.162 1.00 88.69 84 SER A CA 1
ATOM 682 C C . SER A 1 84 ? 13.610 -9.593 -13.363 1.00 88.69 84 SER A C 1
ATOM 684 O O . SER A 1 84 ? 13.256 -9.887 -14.499 1.00 88.69 84 SER A O 1
ATOM 686 N N . GLY A 1 85 ? 14.669 -8.823 -13.132 1.00 87.88 85 GLY A N 1
ATOM 687 C CA . GLY A 1 85 ? 15.427 -8.194 -14.212 1.00 87.88 85 GLY A CA 1
ATOM 688 C C . GLY A 1 85 ? 16.726 -7.549 -13.745 1.00 87.88 85 GLY A C 1
ATOM 689 O O . GLY A 1 85 ? 17.172 -7.716 -12.602 1.00 87.88 85 GLY A O 1
ATOM 690 N N . ILE A 1 86 ? 17.344 -6.794 -14.646 1.00 89.94 86 ILE A N 1
ATOM 691 C CA . ILE A 1 86 ? 18.534 -5.991 -14.369 1.00 89.94 86 ILE A CA 1
ATOM 692 C C . ILE A 1 86 ? 18.201 -4.505 -14.464 1.00 89.94 86 ILE A C 1
ATOM 694 O O . ILE A 1 86 ? 17.476 -4.066 -15.355 1.00 89.94 86 ILE A O 1
ATOM 698 N N . ILE A 1 87 ? 18.709 -3.723 -13.511 1.00 91.12 87 ILE A N 1
ATOM 699 C CA . ILE A 1 87 ? 18.581 -2.267 -13.552 1.00 91.12 87 ILE A CA 1
ATOM 700 C C . ILE A 1 87 ? 19.603 -1.766 -14.570 1.00 91.12 87 ILE A C 1
ATOM 702 O O . ILE A 1 87 ? 20.802 -1.835 -14.311 1.00 91.12 87 ILE A O 1
ATOM 706 N N . THR A 1 88 ? 19.142 -1.291 -15.725 1.00 91.12 88 THR A N 1
ATOM 707 C CA . THR A 1 88 ? 20.017 -0.779 -16.791 1.00 91.12 88 THR A CA 1
ATOM 708 C C . THR A 1 88 ? 20.296 0.708 -16.641 1.00 91.12 88 THR A C 1
ATOM 710 O O . THR A 1 88 ? 21.327 1.189 -17.107 1.00 91.12 88 THR A O 1
ATOM 713 N N . ARG A 1 89 ? 19.406 1.452 -15.967 1.00 91.38 8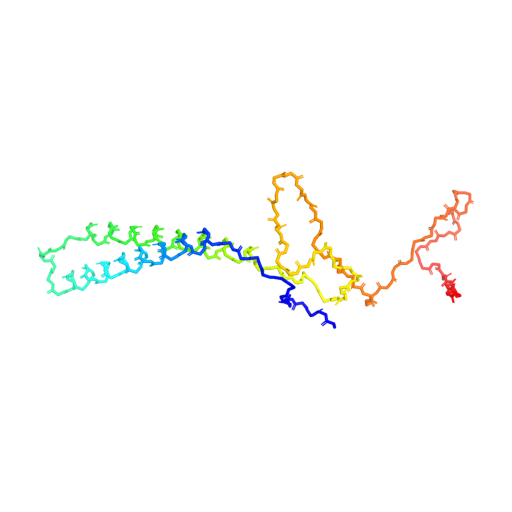9 ARG A N 1
ATOM 714 C CA . ARG A 1 89 ? 19.624 2.859 -15.600 1.00 91.38 89 ARG A CA 1
ATOM 715 C C . ARG A 1 89 ? 19.006 3.203 -14.252 1.00 91.38 89 ARG A C 1
ATOM 717 O O . ARG A 1 89 ? 17.901 2.764 -13.935 1.00 91.38 89 ARG A O 1
ATOM 724 N N . ARG A 1 90 ? 19.697 4.070 -13.515 1.00 91.44 90 ARG A N 1
ATOM 725 C CA . ARG A 1 90 ? 19.194 4.776 -12.337 1.00 91.44 90 ARG A CA 1
ATOM 726 C C . ARG A 1 90 ? 19.208 6.271 -12.648 1.00 91.44 90 ARG A C 1
ATOM 728 O O . ARG A 1 90 ? 20.236 6.781 -13.076 1.00 91.44 90 ARG A O 1
ATOM 735 N N . TYR A 1 91 ? 18.070 6.937 -12.488 1.00 89.44 91 TYR A N 1
ATOM 736 C CA . TYR A 1 91 ? 17.901 8.350 -12.857 1.00 89.44 91 TYR A CA 1
ATOM 737 C C . TYR A 1 91 ? 18.064 9.313 -11.679 1.00 89.44 91 TYR A C 1
ATOM 739 O O . TYR A 1 91 ? 18.090 10.522 -11.881 1.00 89.44 91 TYR A O 1
ATOM 747 N N . LEU A 1 92 ? 18.141 8.783 -10.458 1.00 87.69 92 LEU A N 1
ATOM 748 C CA . LEU A 1 92 ? 18.212 9.552 -9.223 1.00 87.69 92 LEU A CA 1
ATOM 749 C C . LEU A 1 92 ? 19.248 8.957 -8.280 1.00 87.69 92 LEU A C 1
ATOM 751 O O . LEU A 1 92 ? 19.435 7.738 -8.229 1.00 87.69 92 LEU A O 1
ATOM 755 N N . ASP A 1 93 ? 19.856 9.820 -7.483 1.00 88.06 93 ASP A N 1
ATOM 756 C CA . ASP A 1 93 ? 20.760 9.419 -6.416 1.00 88.06 93 ASP A CA 1
ATOM 757 C C . ASP A 1 93 ? 20.074 9.483 -5.045 1.00 88.06 93 ASP A C 1
ATOM 759 O O . ASP A 1 93 ? 19.068 10.182 -4.880 1.00 88.06 93 ASP A O 1
ATOM 763 N N . PRO A 1 94 ? 20.579 8.735 -4.048 1.00 87.38 94 PRO A N 1
ATOM 764 C CA . PRO A 1 94 ? 20.081 8.828 -2.681 1.00 87.38 94 PRO A CA 1
ATOM 765 C C . PRO A 1 94 ? 20.076 10.279 -2.182 1.00 87.38 94 PRO A C 1
ATOM 767 O O . PRO A 1 94 ? 21.057 10.998 -2.344 1.00 87.38 94 PRO A O 1
ATOM 770 N N . GLY A 1 95 ? 18.965 10.700 -1.575 1.00 85.75 95 GLY A N 1
ATOM 771 C CA . GLY A 1 95 ? 18.765 12.078 -1.113 1.00 85.75 95 GLY A CA 1
ATOM 772 C C . GLY A 1 95 ? 18.149 13.022 -2.152 1.00 85.75 95 GLY A C 1
ATOM 773 O O . GLY A 1 95 ? 17.787 14.142 -1.800 1.00 85.75 95 GLY A O 1
ATOM 774 N N . ALA A 1 96 ? 17.974 12.590 -3.405 1.00 86.31 96 ALA A N 1
ATOM 775 C CA . ALA A 1 96 ? 17.235 13.370 -4.391 1.00 86.31 96 ALA A CA 1
ATOM 776 C C . ALA A 1 96 ? 15.744 13.476 -4.019 1.00 86.31 96 ALA A C 1
ATOM 778 O O . ALA A 1 96 ? 15.116 12.502 -3.598 1.00 86.31 96 ALA A O 1
ATOM 779 N N . LEU A 1 97 ? 15.168 14.662 -4.220 1.00 83.62 97 LEU A N 1
ATOM 780 C CA . LEU A 1 97 ? 13.743 14.907 -4.020 1.00 83.62 97 LEU A CA 1
ATOM 781 C C . LEU A 1 97 ? 12.926 14.281 -5.162 1.00 83.62 97 LEU A C 1
ATOM 783 O O . LEU A 1 97 ? 13.224 14.496 -6.337 1.00 83.62 97 LEU A O 1
ATOM 787 N N . VAL A 1 98 ? 11.868 13.546 -4.817 1.00 81.81 98 VAL A N 1
ATOM 788 C CA . VAL A 1 98 ? 10.971 12.866 -5.767 1.00 81.81 98 VAL A CA 1
ATOM 789 C C . VAL A 1 98 ? 9.567 13.459 -5.657 1.00 81.81 98 VAL A C 1
ATOM 791 O O . VAL A 1 98 ? 9.109 13.754 -4.558 1.00 81.81 98 VAL A O 1
ATOM 794 N N . GLY A 1 99 ? 8.866 13.625 -6.783 1.00 72.44 99 GLY A N 1
ATOM 795 C CA . GLY A 1 99 ? 7.457 14.038 -6.780 1.00 72.44 99 GLY A CA 1
ATOM 796 C C . GLY A 1 99 ? 7.201 15.550 -6.780 1.00 72.44 99 GLY A C 1
ATOM 797 O O . GLY A 1 99 ? 6.114 15.977 -6.390 1.00 72.44 99 GLY A O 1
ATOM 798 N N . GLN A 1 100 ? 8.146 16.381 -7.246 1.00 69.50 100 GLN A N 1
ATOM 799 C CA . GLN A 1 100 ? 7.819 17.778 -7.566 1.00 69.50 100 GLN A CA 1
ATOM 800 C C . GLN A 1 100 ? 6.682 17.827 -8.602 1.00 69.50 100 GLN A C 1
ATOM 802 O O . GLN A 1 100 ? 6.732 17.147 -9.634 1.00 69.50 100 GLN A O 1
ATOM 807 N N . LYS A 1 101 ? 5.648 18.628 -8.296 1.00 52.16 101 LYS A N 1
ATOM 808 C CA . LYS A 1 101 ? 4.394 18.732 -9.060 1.00 52.16 101 LYS A CA 1
ATOM 809 C C . LYS A 1 101 ? 4.661 18.811 -10.569 1.00 52.16 101 LYS A C 1
ATOM 811 O O . LYS A 1 101 ? 5.301 19.746 -11.035 1.00 52.16 101 LYS A O 1
ATOM 816 N N . GLY A 1 102 ? 4.125 17.842 -11.316 1.00 56.12 102 GLY A N 1
ATOM 817 C CA . GLY A 1 102 ? 4.137 17.823 -12.785 1.00 56.12 102 GLY A CA 1
ATOM 818 C C . GLY A 1 102 ? 5.214 16.955 -13.443 1.00 56.12 102 GLY A C 1
ATOM 819 O O . GLY A 1 102 ? 5.210 16.841 -14.665 1.00 56.12 102 GLY A O 1
ATOM 820 N N . THR A 1 103 ? 6.104 16.307 -12.683 1.00 59.28 103 THR A N 1
ATOM 821 C CA . THR A 1 103 ? 7.166 15.469 -13.268 1.00 59.28 103 THR A CA 1
ATOM 822 C C . THR A 1 103 ? 6.927 13.976 -13.017 1.00 59.28 103 THR A C 1
ATOM 824 O O . THR A 1 103 ? 7.225 13.446 -11.953 1.00 59.28 103 THR A O 1
ATOM 827 N N . ASN A 1 104 ? 6.435 13.258 -14.034 1.00 69.94 104 ASN A N 1
ATOM 828 C CA . ASN A 1 104 ? 6.467 11.786 -14.097 1.00 69.94 104 ASN A CA 1
ATOM 829 C C . ASN A 1 104 ? 7.871 11.301 -14.505 1.00 69.94 104 ASN A C 1
ATOM 831 O O . ASN A 1 104 ? 8.038 10.551 -15.469 1.00 69.94 104 ASN A O 1
ATOM 835 N N . ALA A 1 105 ? 8.904 11.791 -13.818 1.00 81.75 105 ALA A N 1
ATOM 836 C CA . ALA A 1 105 ? 10.275 11.423 -14.130 1.00 81.75 105 ALA A CA 1
ATOM 837 C C . ALA A 1 105 ? 10.512 9.943 -13.768 1.00 81.75 105 ALA A C 1
ATOM 839 O O . ALA A 1 105 ? 10.181 9.522 -12.655 1.00 81.75 105 ALA A O 1
ATOM 840 N N . PRO A 1 106 ? 11.077 9.131 -14.680 1.00 87.50 106 PRO A N 1
ATOM 841 C CA . PRO A 1 106 ? 11.407 7.748 -14.368 1.00 87.50 106 PRO A CA 1
ATOM 842 C C . PRO A 1 106 ? 12.478 7.705 -13.273 1.00 87.50 106 PRO A C 1
ATOM 844 O O . PRO A 1 106 ? 13.454 8.441 -13.345 1.00 87.50 106 PRO A O 1
ATOM 847 N N . LEU A 1 107 ? 12.324 6.818 -12.286 1.00 89.12 107 LEU A N 1
ATOM 848 C CA . LEU A 1 107 ? 13.320 6.631 -11.217 1.00 89.12 107 LEU A CA 1
ATOM 849 C C . LEU A 1 107 ? 14.371 5.578 -11.614 1.00 89.12 107 LEU A C 1
ATOM 851 O O . LEU A 1 107 ? 15.575 5.755 -11.419 1.00 89.12 107 LEU A O 1
ATOM 855 N N . PHE A 1 108 ? 13.907 4.486 -12.229 1.00 91.25 108 PHE A N 1
ATOM 856 C CA . PHE A 1 108 ? 14.714 3.338 -12.637 1.00 91.25 108 PHE A CA 1
ATOM 857 C C . PHE A 1 108 ? 14.280 2.831 -14.010 1.00 91.25 108 PHE A C 1
ATOM 859 O O . PHE A 1 108 ? 13.104 2.899 -14.366 1.00 91.25 108 PHE A O 1
ATOM 866 N N . ARG A 1 109 ? 15.226 2.255 -14.754 1.00 92.38 109 ARG A N 1
ATOM 867 C CA . ARG A 1 109 ? 14.947 1.402 -15.909 1.00 92.38 109 ARG A CA 1
ATOM 868 C C . ARG A 1 109 ? 15.303 -0.034 -15.558 1.00 92.38 109 ARG A C 1
ATOM 870 O O . ARG A 1 109 ? 16.460 -0.318 -15.252 1.00 92.38 109 ARG A O 1
ATOM 877 N N . LEU A 1 110 ? 14.301 -0.905 -15.594 1.00 92.31 110 LEU A N 1
ATOM 878 C CA . LEU A 1 110 ? 14.430 -2.333 -15.331 1.00 92.31 110 LEU A CA 1
ATOM 879 C C . LEU A 1 110 ? 14.143 -3.099 -16.621 1.00 92.31 110 LEU A C 1
ATOM 881 O O . LEU A 1 110 ? 13.089 -2.905 -17.224 1.00 92.31 110 LEU A O 1
ATOM 885 N N . GLU A 1 111 ? 15.068 -3.960 -17.029 1.00 91.19 111 GLU A N 1
ATOM 886 C CA . GLU A 1 111 ? 14.949 -4.762 -18.248 1.00 91.19 111 GLU A CA 1
ATOM 887 C C . GLU A 1 111 ? 15.019 -6.255 -17.908 1.00 91.19 111 GLU A C 1
ATOM 889 O O . GLU A 1 111 ? 15.870 -6.695 -17.130 1.00 91.19 111 GLU A O 1
ATOM 894 N N . ASP A 1 112 ? 14.096 -7.030 -18.481 1.00 90.56 112 ASP A N 1
ATOM 895 C CA . ASP A 1 112 ? 14.127 -8.492 -18.461 1.00 90.56 112 ASP A CA 1
ATOM 896 C C . ASP A 1 112 ? 14.820 -8.979 -19.737 1.00 90.56 112 ASP A C 1
ATOM 898 O O . ASP A 1 112 ? 14.308 -8.809 -20.843 1.00 90.56 112 ASP A O 1
ATOM 902 N N . ILE A 1 113 ? 15.999 -9.575 -19.569 1.00 85.56 113 ILE A N 1
ATOM 903 C CA . ILE A 1 113 ? 16.822 -10.106 -20.663 1.00 85.56 113 ILE A CA 1
ATOM 904 C C . ILE A 1 113 ? 16.682 -11.628 -20.825 1.00 85.56 113 ILE A C 1
ATOM 906 O O . ILE A 1 113 ? 17.451 -12.239 -21.561 1.00 85.56 113 ILE A O 1
ATOM 910 N N . SER A 1 114 ? 15.714 -12.261 -20.149 1.00 87.88 114 SER A N 1
ATOM 911 C CA . SER A 1 114 ? 15.488 -13.712 -20.240 1.00 87.88 114 SER A CA 1
ATOM 912 C C . SER A 1 114 ? 14.981 -14.160 -21.613 1.00 87.88 114 SER A C 1
ATOM 914 O O . SER A 1 114 ? 15.243 -15.287 -22.035 1.00 87.88 114 SER A O 1
ATOM 916 N N . LYS A 1 115 ? 14.262 -13.287 -22.329 1.00 86.38 115 LYS A N 1
ATOM 917 C CA . LYS A 1 115 ? 13.781 -13.518 -23.694 1.00 86.38 115 LYS A CA 1
ATOM 918 C C . LYS A 1 115 ? 14.008 -12.272 -24.536 1.00 86.38 115 LYS A C 1
ATOM 920 O O .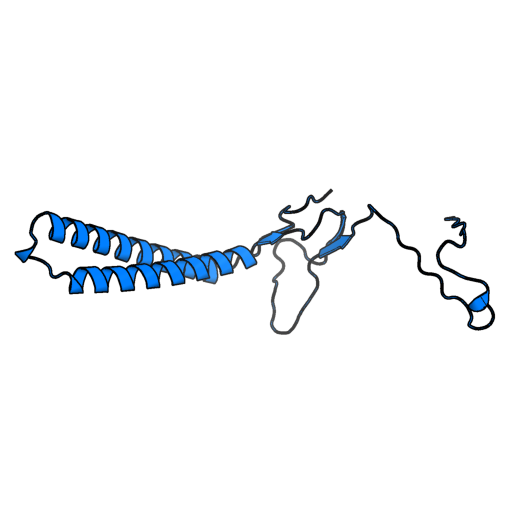 LYS A 1 115 ? 13.434 -11.222 -24.265 1.00 86.38 115 LYS A O 1
ATOM 925 N N . VAL A 1 116 ? 14.788 -12.410 -25.602 1.00 85.06 116 VAL A N 1
ATOM 926 C CA . VAL A 1 116 ? 15.017 -11.335 -26.571 1.00 85.06 116 VAL A CA 1
ATOM 927 C C . VAL A 1 116 ? 14.023 -11.482 -27.718 1.00 85.06 116 VAL A C 1
ATOM 929 O O . VAL A 1 116 ? 13.913 -12.546 -28.324 1.00 85.06 116 VAL A O 1
ATOM 932 N N . ARG A 1 117 ? 13.287 -10.410 -28.022 1.00 88.25 117 ARG A N 1
ATOM 933 C CA . ARG A 1 117 ? 12.395 -10.336 -29.184 1.00 88.25 117 ARG A CA 1
ATOM 934 C C . ARG A 1 117 ? 12.994 -9.381 -30.206 1.00 88.25 117 ARG A C 1
ATOM 936 O O . ARG A 1 117 ? 13.164 -8.202 -29.913 1.00 88.25 117 ARG A O 1
ATOM 943 N N . VAL A 1 118 ? 13.253 -9.884 -31.407 1.00 87.50 118 VAL A N 1
ATOM 944 C CA . VAL A 1 118 ? 13.689 -9.071 -32.546 1.00 87.50 118 VAL A CA 1
ATOM 945 C C . VAL A 1 118 ? 12.465 -8.705 -33.381 1.00 87.50 118 VAL A C 1
ATOM 947 O O . VAL A 1 118 ? 11.617 -9.557 -33.644 1.00 87.50 118 VAL A O 1
ATOM 950 N N . ARG A 1 119 ? 12.350 -7.429 -33.755 1.00 89.31 119 ARG A N 1
ATOM 951 C CA . ARG A 1 119 ? 11.368 -6.946 -34.732 1.00 89.31 119 ARG A CA 1
ATOM 952 C C . ARG A 1 119 ? 12.101 -6.612 -36.020 1.00 89.31 119 ARG A C 1
ATOM 954 O O . ARG A 1 119 ? 13.172 -6.015 -35.967 1.00 89.31 119 ARG A O 1
ATOM 961 N N . ILE A 1 120 ? 11.523 -7.027 -37.136 1.00 86.12 120 ILE A N 1
ATOM 962 C CA . ILE A 1 120 ? 12.041 -6.781 -38.476 1.00 86.12 120 ILE A CA 1
ATOM 963 C C . ILE A 1 120 ? 10.881 -6.193 -39.265 1.00 86.12 120 ILE A C 1
ATOM 965 O O . ILE A 1 120 ? 9.796 -6.775 -39.274 1.00 86.12 120 ILE A O 1
ATOM 969 N N . ASP A 1 121 ? 11.114 -5.048 -39.890 1.00 89.75 121 ASP A N 1
ATOM 970 C CA . ASP A 1 121 ? 10.143 -4.442 -40.789 1.00 89.75 121 ASP A CA 1
ATOM 971 C C . ASP A 1 121 ? 10.267 -5.111 -42.161 1.00 89.75 121 ASP A C 1
ATOM 973 O O . ASP A 1 121 ? 11.355 -5.177 -42.737 1.00 89.75 121 ASP A O 1
ATOM 977 N N . ILE A 1 122 ? 9.157 -5.651 -42.664 1.00 87.56 122 ILE A N 1
ATOM 978 C CA . ILE A 1 122 ? 9.106 -6.362 -43.944 1.00 87.56 122 ILE A CA 1
ATOM 979 C C . ILE A 1 122 ? 8.492 -5.419 -44.987 1.00 87.56 122 ILE A C 1
ATOM 981 O O . ILE A 1 122 ? 7.390 -4.912 -44.761 1.00 87.56 122 ILE A O 1
ATOM 985 N N . PRO A 1 123 ? 9.164 -5.166 -46.126 1.00 91.50 123 PRO A N 1
ATOM 986 C CA . PRO A 1 123 ? 8.580 -4.403 -47.222 1.00 91.50 123 PRO A CA 1
ATOM 987 C C . PRO A 1 123 ? 7.297 -5.058 -47.733 1.00 91.50 123 PRO A C 1
ATOM 989 O O . PRO A 1 123 ? 7.245 -6.275 -47.887 1.00 91.50 123 PRO A O 1
ATOM 992 N N . GLN A 1 124 ? 6.289 -4.250 -48.074 1.00 88.56 124 GLN A N 1
ATOM 993 C CA . GLN A 1 124 ? 4.975 -4.739 -48.509 1.00 88.56 124 GLN A CA 1
ATOM 994 C C . GLN A 1 124 ? 5.050 -5.761 -49.658 1.00 88.56 124 GLN A C 1
ATOM 996 O O . GLN A 1 124 ? 4.307 -6.734 -49.656 1.00 88.56 124 GLN A O 1
ATOM 1001 N N . ALA A 1 125 ? 5.976 -5.572 -50.604 1.00 92.56 125 ALA A N 1
ATOM 1002 C CA . ALA A 1 125 ? 6.167 -6.464 -51.751 1.00 92.56 125 ALA A CA 1
ATOM 1003 C C . ALA A 1 125 ? 6.630 -7.888 -51.385 1.00 92.56 125 ALA A C 1
ATOM 1005 O O . ALA A 1 125 ? 6.537 -8.777 -52.220 1.00 92.56 125 ALA A O 1
ATOM 1006 N N . SER A 1 126 ? 7.132 -8.100 -50.166 1.00 87.69 126 SER A N 1
ATOM 1007 C CA . SER A 1 126 ? 7.645 -9.388 -49.676 1.00 87.69 126 SER A CA 1
ATOM 1008 C C . SER A 1 126 ? 6.847 -9.916 -48.478 1.00 87.69 126 SER A C 1
ATOM 1010 O O . SER A 1 126 ? 7.303 -10.819 -47.782 1.00 87.69 126 SER A O 1
ATOM 1012 N N . VAL A 1 127 ? 5.672 -9.339 -48.194 1.00 87.94 127 VAL A N 1
ATOM 1013 C CA . VAL A 1 127 ? 4.812 -9.774 -47.078 1.00 87.94 127 VAL A CA 1
ATOM 1014 C C . VAL A 1 127 ? 4.234 -11.163 -47.335 1.00 87.94 127 VAL A C 1
ATOM 1016 O O . VAL A 1 127 ? 4.170 -11.963 -46.405 1.00 87.94 127 VAL A O 1
ATOM 1019 N N . ASP A 1 128 ? 3.890 -11.474 -48.586 1.00 90.44 128 ASP A N 1
ATOM 1020 C CA . ASP A 1 128 ? 3.313 -12.771 -48.963 1.00 90.44 128 ASP A CA 1
ATOM 1021 C C . ASP A 1 128 ? 4.306 -13.937 -48.777 1.00 90.44 128 ASP A C 1
ATOM 1023 O O . ASP A 1 128 ? 3.894 -15.078 -48.569 1.00 90.44 128 ASP A O 1
ATOM 1027 N N . ASP A 1 129 ? 5.613 -13.649 -48.767 1.00 87.62 129 ASP A N 1
ATOM 1028 C CA . ASP A 1 129 ? 6.683 -14.638 -48.582 1.00 87.62 129 ASP A CA 1
ATOM 1029 C C . ASP A 1 129 ? 6.926 -15.006 -47.103 1.00 87.62 129 ASP A C 1
ATOM 1031 O O . ASP A 1 129 ? 7.701 -15.919 -46.795 1.00 87.62 129 ASP A O 1
ATOM 1035 N N . VAL A 1 130 ? 6.291 -14.301 -46.157 1.00 89.06 130 VAL A N 1
ATOM 1036 C CA . VAL A 1 130 ? 6.529 -14.472 -44.717 1.00 89.06 130 VAL A CA 1
ATOM 1037 C C . VAL A 1 130 ? 5.259 -14.918 -44.002 1.00 89.06 130 VAL A C 1
ATOM 1039 O O . VAL A 1 130 ? 4.262 -14.206 -43.938 1.00 89.06 130 VAL A O 1
ATOM 1042 N N . THR A 1 131 ? 5.323 -16.089 -43.369 1.00 90.50 131 THR A N 1
ATOM 1043 C CA . THR A 1 131 ? 4.223 -16.650 -42.577 1.00 90.50 131 THR A CA 1
ATOM 1044 C C . THR A 1 131 ? 4.698 -17.061 -41.184 1.00 90.50 131 THR A C 1
ATOM 1046 O O . THR A 1 131 ? 5.893 -17.090 -40.873 1.00 90.50 131 THR A O 1
ATOM 1049 N N . ILE A 1 132 ? 3.750 -17.353 -40.289 1.00 90.31 132 ILE A N 1
ATOM 1050 C CA . ILE A 1 132 ? 4.078 -17.848 -38.949 1.00 90.31 132 ILE A CA 1
ATOM 1051 C C . ILE A 1 132 ? 4.802 -19.191 -39.092 1.00 90.31 132 ILE A C 1
ATOM 1053 O O . ILE A 1 132 ? 4.247 -20.149 -39.619 1.00 90.31 132 ILE A O 1
ATOM 1057 N N . GLY A 1 133 ? 6.034 -19.255 -38.585 1.00 90.25 133 GLY A N 1
ATOM 1058 C CA . GLY A 1 133 ? 6.882 -20.446 -38.662 1.00 90.25 133 GLY A CA 1
ATOM 1059 C C . GLY A 1 133 ? 7.997 -20.362 -39.704 1.00 90.25 133 GLY A C 1
ATOM 1060 O O . GLY A 1 133 ? 8.867 -21.232 -39.692 1.00 90.25 133 GLY A O 1
ATOM 1061 N N . THR A 1 134 ? 8.039 -19.317 -40.542 1.00 89.25 134 THR A N 1
ATOM 1062 C CA . THR A 1 134 ? 9.173 -19.085 -41.448 1.00 89.25 134 THR A CA 1
ATOM 1063 C C . THR A 1 134 ? 10.481 -19.008 -40.639 1.00 89.25 134 THR A C 1
ATOM 1065 O O . THR A 1 134 ? 10.596 -18.168 -39.739 1.00 89.25 134 THR A O 1
ATOM 1068 N N . PRO A 1 135 ? 11.478 -19.874 -40.912 1.00 90.00 135 PRO A N 1
ATOM 1069 C CA . PRO A 1 135 ? 12.735 -19.868 -40.175 1.00 90.00 135 PRO A CA 1
ATOM 1070 C C . PRO A 1 135 ? 13.521 -18.587 -40.468 1.00 90.00 135 PRO A C 1
ATOM 1072 O O . PRO A 1 135 ? 13.710 -18.207 -41.620 1.00 90.00 135 PRO A O 1
ATOM 1075 N N . ALA A 1 136 ? 14.032 -17.947 -39.418 1.00 87.50 136 ALA A N 1
ATOM 1076 C CA . ALA A 1 136 ? 14.860 -16.751 -39.517 1.00 87.50 136 ALA A CA 1
ATOM 1077 C C . ALA A 1 136 ? 16.217 -16.988 -38.845 1.00 87.50 136 ALA A C 1
ATOM 1079 O O . ALA A 1 136 ? 16.298 -17.581 -37.767 1.00 87.50 136 ALA A O 1
ATOM 1080 N N . ARG A 1 137 ? 17.295 -16.503 -39.468 1.00 89.19 137 ARG A N 1
ATOM 1081 C CA . ARG A 1 137 ? 18.642 -16.504 -38.886 1.00 89.19 137 ARG A CA 1
ATOM 1082 C C . ARG A 1 137 ? 19.013 -15.080 -38.498 1.00 89.19 137 ARG A C 1
ATOM 1084 O O . ARG A 1 137 ? 19.060 -14.202 -39.350 1.00 89.19 137 ARG A O 1
ATOM 1091 N N . ILE A 1 138 ? 19.310 -14.874 -37.220 1.00 86.38 138 ILE A N 1
ATOM 1092 C CA . ILE A 1 138 ? 19.764 -13.590 -36.685 1.00 86.38 138 ILE A CA 1
ATOM 1093 C C . ILE A 1 138 ? 21.258 -13.717 -36.392 1.00 86.38 138 ILE A C 1
ATOM 1095 O O . ILE A 1 138 ? 21.670 -14.631 -35.680 1.00 86.38 138 ILE A O 1
ATOM 1099 N N . ILE A 1 139 ? 22.063 -12.817 -36.952 1.00 89.94 139 ILE A N 1
ATOM 1100 C CA . ILE A 1 139 ? 23.502 -12.731 -36.691 1.00 89.94 139 ILE A CA 1
ATOM 1101 C C . ILE A 1 139 ? 23.739 -11.427 -35.936 1.00 89.94 139 ILE A C 1
ATOM 1103 O O . ILE A 1 139 ? 23.424 -10.353 -36.444 1.00 89.94 139 ILE A O 1
ATOM 1107 N N . ILE A 1 140 ? 24.273 -11.533 -34.722 1.00 83.88 140 ILE A N 1
ATOM 1108 C CA . ILE A 1 140 ? 24.719 -10.390 -33.921 1.00 83.88 140 ILE A CA 1
ATOM 1109 C C . ILE A 1 140 ? 26.228 -10.284 -34.144 1.00 83.88 140 ILE A C 1
ATOM 1111 O O . ILE A 1 140 ? 26.931 -11.280 -33.971 1.00 83.88 140 ILE A O 1
ATOM 1115 N N . LYS A 1 141 ? 26.702 -9.120 -34.590 1.00 67.94 141 LYS A N 1
ATOM 1116 C CA . LYS A 1 141 ? 28.121 -8.845 -34.834 1.00 67.94 141 LYS A CA 1
ATOM 1117 C C . LYS A 1 141 ? 28.687 -7.953 -33.739 1.00 67.94 141 LYS A C 1
ATOM 1119 O O . LYS A 1 141 ? 27.931 -7.070 -33.279 1.00 67.94 141 LYS A O 1
#